Protein AF-A0A7S0LXH6-F1 (afdb_monomer_lite)

Organism: NCBI:txid233186

Foldseek 3Di:
DPPPPFFDDKDWWFKAKDPLRPPTDTWIWTQTPVQFIWTADPVPRHTSDDGFHWDQDWDQDPPQFKIWTQTPVRMIMIIGDPDSVVSVVVSVVSVVSNVVVPPPVVVVVVVPDPPPDD

InterPro domains:
  IPR011993 PH-like domain superfamily [G3DSA:2.30.29.30] (1-105)

Sequence (118 aa):
EMSSKEKIMEGYVHVQGSDSLKSGGQKWVCLLQDRSLEIFDTPTSQLLLDRIFLGHAIRIAPGGKQLFVQTVAGHRI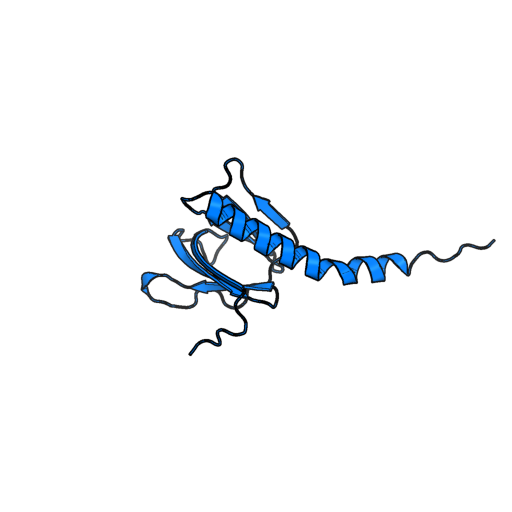EMRHSEPSEMDKWAKTLSTLQRRAEPNLDRRRRKVIPDDHQ

Radius of gyration: 17.07 Å; chains: 1; bounding box: 60×36×43 Å

pLDDT: mean 77.59, std 15.03, range [41.78, 91.81]

Structure (mmCIF, N/CA/C/O backbone):
data_AF-A0A7S0LXH6-F1
#
_entry.id   AF-A0A7S0LXH6-F1
#
loop_
_atom_site.group_PDB
_atom_site.id
_atom_site.type_symbol
_atom_site.label_atom_id
_atom_site.label_alt_id
_atom_site.label_comp_id
_atom_site.label_asym_id
_atom_site.label_entity_id
_atom_site.label_seq_id
_atom_site.pdbx_PDB_ins_code
_atom_site.Cartn_x
_atom_site.Cartn_y
_atom_site.Cartn_z
_atom_site.occupancy
_atom_site.B_iso_or_equiv
_atom_site.auth_seq_id
_atom_site.auth_comp_id
_atom_site.auth_asym_id
_atom_site.auth_atom_id
_atom_site.pdbx_PDB_model_num
ATOM 1 N N . GLU A 1 1 ? -7.788 -19.674 2.045 1.00 41.78 1 GLU A N 1
ATOM 2 C CA . GLU A 1 1 ? -6.675 -18.992 2.738 1.00 41.78 1 GLU A CA 1
ATOM 3 C C . GLU A 1 1 ? -5.869 -18.203 1.722 1.00 41.78 1 GLU A C 1
ATOM 5 O O . GLU A 1 1 ? -5.412 -18.792 0.750 1.00 41.78 1 GLU A O 1
ATOM 10 N N . MET A 1 2 ? -5.728 -16.886 1.890 1.00 44.97 2 MET A N 1
ATOM 11 C CA . MET A 1 2 ? -4.736 -16.138 1.110 1.00 44.97 2 MET A CA 1
ATOM 12 C C . MET A 1 2 ? -3.351 -16.515 1.640 1.00 44.97 2 MET A C 1
ATOM 14 O O . MET A 1 2 ? -3.114 -16.426 2.842 1.00 44.97 2 MET A O 1
ATOM 18 N N . SER A 1 3 ? -2.471 -16.986 0.758 1.00 48.03 3 SER A N 1
ATOM 19 C CA . SER A 1 3 ? -1.140 -17.502 1.086 1.00 48.03 3 SER A CA 1
ATOM 20 C C . SER A 1 3 ? -0.316 -16.480 1.879 1.00 48.03 3 SER A C 1
ATOM 22 O O . SER A 1 3 ? 0.241 -15.536 1.321 1.00 48.03 3 SER A O 1
ATOM 24 N N . SER A 1 4 ? -0.179 -16.692 3.190 1.00 55.50 4 SER A N 1
ATOM 25 C CA . SER A 1 4 ? 0.640 -15.865 4.091 1.00 55.50 4 SER A CA 1
ATOM 26 C C . SER A 1 4 ? 2.133 -15.839 3.725 1.00 55.50 4 SER A C 1
ATOM 28 O O . SER A 1 4 ? 2.900 -15.112 4.348 1.00 55.50 4 SER A O 1
ATOM 30 N N . LYS A 1 5 ? 2.5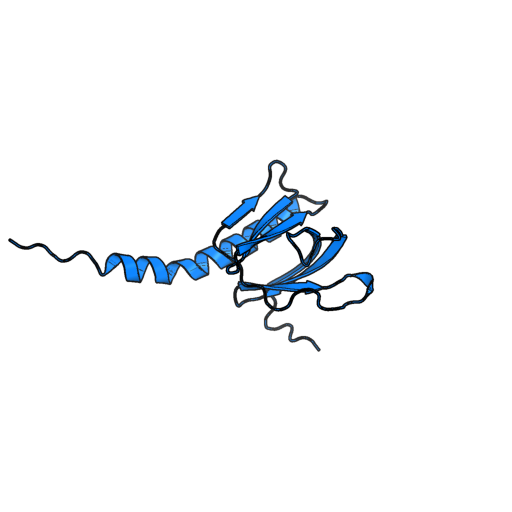72 -16.628 2.733 1.00 61.62 5 LYS A N 1
ATOM 31 C CA . LYS A 1 5 ? 3.983 -16.752 2.339 1.00 61.62 5 LYS A CA 1
ATOM 32 C C . LYS A 1 5 ? 4.494 -15.589 1.486 1.00 61.62 5 LYS A C 1
ATOM 34 O O . LYS A 1 5 ? 5.703 -15.386 1.433 1.00 61.62 5 LYS A O 1
ATOM 39 N N . GLU A 1 6 ? 3.609 -14.828 0.844 1.00 81.75 6 GLU A N 1
ATOM 40 C CA . GLU A 1 6 ? 4.003 -13.768 -0.101 1.00 81.75 6 GLU A CA 1
ATOM 41 C C . GLU A 1 6 ? 3.941 -12.353 0.495 1.00 81.75 6 GLU A C 1
ATOM 43 O O . GLU A 1 6 ? 4.460 -11.411 -0.105 1.00 81.75 6 GLU A O 1
ATOM 48 N N . LYS A 1 7 ? 3.343 -12.182 1.679 1.00 84.94 7 LYS A N 1
ATOM 49 C CA . LYS A 1 7 ? 3.127 -10.872 2.309 1.00 84.94 7 LYS A CA 1
ATOM 50 C C . LYS A 1 7 ? 4.332 -10.435 3.144 1.00 84.94 7 LYS A C 1
ATOM 52 O O . LYS A 1 7 ? 4.889 -11.220 3.906 1.00 84.94 7 LYS A O 1
ATOM 57 N N . ILE A 1 8 ? 4.720 -9.167 3.017 1.00 90.06 8 ILE A N 1
ATOM 58 C CA . ILE A 1 8 ? 5.770 -8.521 3.823 1.00 90.06 8 ILE A CA 1
ATOM 59 C C . ILE A 1 8 ? 5.159 -7.665 4.926 1.00 90.06 8 ILE A C 1
ATOM 61 O O . ILE A 1 8 ? 5.644 -7.669 6.055 1.00 90.06 8 ILE A O 1
ATOM 65 N N . MET A 1 9 ? 4.134 -6.891 4.581 1.00 90.50 9 MET A N 1
ATOM 66 C CA . MET A 1 9 ? 3.496 -5.949 5.489 1.00 90.50 9 MET A CA 1
ATOM 67 C C . MET A 1 9 ? 2.027 -5.821 5.124 1.00 90.50 9 MET A C 1
ATOM 69 O O . MET A 1 9 ? 1.672 -5.849 3.947 1.00 90.50 9 MET A O 1
ATOM 73 N N . GLU A 1 10 ? 1.178 -5.658 6.124 1.00 91.81 10 GLU A N 1
ATOM 74 C CA . GLU A 1 10 ? -0.224 -5.336 5.924 1.00 91.81 10 GLU A CA 1
ATOM 75 C C . GLU A 1 10 ? -0.710 -4.399 7.020 1.00 91.81 10 GLU A C 1
ATOM 77 O O . GLU A 1 10 ? -0.139 -4.345 8.111 1.00 91.81 10 GLU A O 1
ATOM 82 N N . GLY A 1 11 ? -1.733 -3.614 6.708 1.00 90.88 11 GLY A N 1
ATOM 83 C CA . GLY A 1 11 ? -2.307 -2.696 7.672 1.00 90.88 11 GLY A CA 1
ATOM 84 C C . GLY A 1 11 ? -3.366 -1.792 7.072 1.00 90.88 11 GLY A C 1
ATOM 85 O O . GLY A 1 11 ? -3.508 -1.664 5.853 1.00 90.88 11 GLY A O 1
ATOM 86 N N . TYR A 1 12 ? -4.108 -1.144 7.964 1.00 91.25 12 TYR A N 1
ATOM 87 C CA . TYR A 1 12 ? -5.103 -0.154 7.591 1.00 91.25 12 TYR A CA 1
ATOM 88 C C . TYR A 1 12 ? -4.435 1.197 7.361 1.00 91.25 12 TYR A C 1
ATOM 90 O O . TYR A 1 12 ? -3.869 1.785 8.279 1.00 91.25 12 TYR A O 1
ATOM 98 N N . VAL A 1 13 ? -4.547 1.724 6.148 1.00 89.50 13 VAL A N 1
ATOM 99 C CA . VAL A 1 13 ? -4.055 3.060 5.799 1.00 89.50 13 VAL A CA 1
ATOM 100 C C . VAL A 1 13 ? -5.148 3.833 5.086 1.00 89.50 13 VAL A C 1
ATOM 102 O O . VAL A 1 13 ? -5.989 3.266 4.390 1.00 89.50 13 VAL A O 1
ATOM 105 N N . HIS A 1 14 ? -5.167 5.148 5.262 1.00 90.12 14 HIS A N 1
ATOM 106 C CA . HIS A 1 14 ? -6.045 5.983 4.460 1.00 90.12 14 HIS A CA 1
ATOM 107 C C . HIS A 1 14 ? -5.419 6.140 3.075 1.00 90.12 14 HIS A C 1
ATOM 109 O O . HIS A 1 14 ? -4.330 6.704 2.965 1.00 90.12 14 HIS A O 1
ATOM 115 N N . VAL A 1 15 ? -6.084 5.633 2.039 1.00 88.38 15 VAL A N 1
ATOM 116 C CA . VAL A 1 15 ? -5.569 5.645 0.665 1.00 88.38 15 VAL A CA 1
ATOM 117 C C . VAL A 1 15 ? -6.339 6.651 -0.177 1.00 88.38 15 VAL A C 1
ATOM 119 O O . VAL A 1 15 ? -7.568 6.688 -0.133 1.00 88.38 15 VAL A O 1
ATOM 122 N N . GLN A 1 16 ? -5.613 7.429 -0.975 1.00 87.44 16 GLN A N 1
ATOM 123 C CA . GLN A 1 16 ? -6.159 8.301 -2.011 1.00 87.44 16 GLN A CA 1
ATOM 124 C C . GLN A 1 16 ? -5.343 8.133 -3.303 1.00 87.44 16 GLN A C 1
ATOM 126 O O . GLN A 1 16 ? -4.122 7.989 -3.255 1.00 87.44 16 GLN A O 1
ATOM 131 N N . GLY A 1 17 ? -5.993 8.129 -4.469 1.00 79.31 17 GLY A N 1
ATOM 132 C CA . GLY A 1 17 ? -5.307 7.977 -5.759 1.00 79.31 17 GLY A CA 1
ATOM 133 C C . GLY A 1 17 ? -6.057 8.607 -6.932 1.00 79.31 17 GLY A C 1
ATOM 134 O O . GLY A 1 17 ? -7.144 9.153 -6.758 1.00 79.31 17 GLY A O 1
ATOM 135 N N . SER A 1 18 ? -5.446 8.555 -8.120 1.00 62.72 18 SER A N 1
ATOM 136 C CA . SER A 1 18 ? -5.799 9.423 -9.252 1.00 62.72 18 SER A CA 1
ATOM 137 C C . SER A 1 18 ? -7.146 9.135 -9.926 1.00 62.72 18 SER A C 1
ATOM 139 O O . SER A 1 18 ? -7.822 10.097 -10.269 1.00 62.72 18 SER A O 1
ATOM 141 N N . ASP A 1 19 ? -7.596 7.880 -10.066 1.00 61.66 19 ASP A N 1
ATOM 142 C CA . ASP A 1 19 ? -8.869 7.593 -10.764 1.00 61.66 19 ASP A CA 1
ATOM 143 C C . ASP A 1 19 ? -9.704 6.446 -10.171 1.00 61.66 19 ASP A C 1
ATOM 145 O O . ASP A 1 19 ? -10.893 6.631 -9.925 1.00 61.66 19 ASP A O 1
ATOM 149 N N . SER A 1 20 ? -9.103 5.299 -9.853 1.00 59.56 20 SER A N 1
ATOM 150 C CA . SER A 1 20 ? -9.788 4.127 -9.265 1.00 59.56 20 SER A CA 1
ATOM 151 C C . SER A 1 20 ? -9.836 4.126 -7.727 1.00 59.56 20 SER A C 1
ATOM 153 O O . SER A 1 20 ? -10.494 3.289 -7.120 1.00 59.56 20 SER A O 1
ATOM 155 N N . LEU A 1 21 ? -9.179 5.099 -7.088 1.00 66.12 21 LEU A N 1
ATOM 156 C CA . LEU A 1 21 ? -9.129 5.307 -5.629 1.00 66.12 21 LEU A CA 1
ATOM 157 C C . LEU A 1 21 ? -9.746 6.656 -5.219 1.00 66.12 21 LEU A C 1
ATOM 159 O O . LEU A 1 21 ? -9.393 7.220 -4.183 1.00 66.12 21 LEU A O 1
ATOM 163 N N . LYS A 1 22 ? -10.623 7.215 -6.063 1.00 59.88 22 LYS A N 1
ATOM 164 C CA . LYS A 1 22 ? -11.142 8.586 -5.922 1.00 59.88 22 LYS A CA 1
ATOM 165 C C . LYS A 1 22 ? -11.929 8.825 -4.632 1.00 59.88 22 LYS A C 1
ATOM 167 O O . LYS A 1 22 ? -11.895 9.937 -4.109 1.00 59.88 22 LYS A O 1
ATOM 172 N N . SER A 1 23 ? -12.594 7.808 -4.082 1.00 65.00 23 SER A N 1
ATOM 173 C CA . SER A 1 23 ? -13.164 7.891 -2.736 1.00 65.00 23 SER A CA 1
ATOM 174 C C . SER A 1 23 ? -12.068 7.597 -1.710 1.00 65.00 23 SER A C 1
ATOM 176 O O . SER A 1 23 ? -11.801 6.433 -1.392 1.00 65.00 23 SER A O 1
ATOM 178 N N . GLY A 1 24 ? -11.416 8.653 -1.220 1.00 71.94 24 GLY A N 1
ATOM 179 C CA . GLY A 1 24 ? -10.485 8.547 -0.100 1.00 71.94 24 GLY A CA 1
ATOM 180 C C . GLY A 1 24 ? -11.140 7.824 1.080 1.00 71.94 24 GLY A C 1
ATOM 181 O O . GLY A 1 24 ? -12.325 8.012 1.359 1.00 71.94 24 GLY A O 1
ATOM 182 N N . GLY A 1 25 ? -10.397 6.951 1.748 1.00 84.44 25 GLY A N 1
ATOM 183 C CA . GLY A 1 25 ? -10.920 6.202 2.883 1.00 84.44 25 GLY A CA 1
ATOM 184 C C . GLY A 1 25 ? -9.881 5.288 3.504 1.00 84.44 25 GLY A C 1
ATOM 185 O O . GLY A 1 25 ? -8.824 5.043 2.923 1.00 84.44 25 GLY A O 1
ATOM 186 N N . GLN A 1 26 ? -10.196 4.766 4.688 1.00 89.94 26 GLN A N 1
ATOM 187 C CA . GLN A 1 26 ? -9.402 3.704 5.292 1.00 89.94 26 GLN A CA 1
ATOM 188 C C . GLN A 1 26 ? -9.556 2.435 4.452 1.00 89.94 26 GLN A C 1
ATOM 190 O O . GLN A 1 26 ? -10.667 1.933 4.266 1.00 89.94 26 GLN A O 1
ATOM 195 N N . LYS A 1 27 ? -8.440 1.932 3.936 1.00 90.50 27 LYS A N 1
ATOM 196 C CA . LYS A 1 27 ? -8.338 0.708 3.145 1.00 90.50 27 LYS A CA 1
ATOM 197 C C . LYS A 1 27 ? -7.385 -0.249 3.841 1.00 90.50 27 LYS A C 1
ATOM 199 O O . LYS A 1 27 ? -6.457 0.185 4.527 1.00 90.50 27 LYS A O 1
ATOM 204 N N . TRP A 1 28 ? -7.601 -1.538 3.643 1.00 91.00 28 TRP A N 1
ATOM 205 C CA . TRP A 1 28 ? -6.617 -2.542 4.015 1.00 91.00 28 TRP A CA 1
ATOM 206 C C . TRP A 1 28 ? -5.628 -2.689 2.865 1.00 91.00 28 TRP A C 1
ATOM 208 O O . TRP A 1 28 ? -6.031 -2.876 1.718 1.00 91.00 28 TRP A O 1
ATOM 218 N N . VAL A 1 29 ? -4.339 -2.552 3.155 1.00 90.88 29 VAL A N 1
ATOM 219 C CA . VAL A 1 29 ? -3.284 -2.621 2.144 1.00 90.88 29 VAL A CA 1
ATOM 220 C C . VAL A 1 29 ? -2.337 -3.747 2.501 1.00 90.88 29 VAL A C 1
ATOM 222 O O . VAL A 1 29 ? -1.887 -3.837 3.641 1.00 90.88 29 VAL A O 1
ATOM 225 N N . CYS A 1 30 ? -2.012 -4.577 1.516 1.00 91.69 30 CYS A N 1
ATOM 226 C CA . CYS A 1 30 ? -0.996 -5.614 1.622 1.00 91.69 30 CYS A CA 1
ATOM 227 C C . CYS A 1 30 ? 0.170 -5.278 0.692 1.00 91.69 30 CYS A C 1
ATOM 229 O O . CYS A 1 30 ? -0.016 -5.015 -0.492 1.00 91.69 30 CYS A O 1
ATOM 231 N N . LEU A 1 31 ? 1.380 -5.312 1.235 1.00 90.44 31 LEU A N 1
ATOM 232 C CA . LEU A 1 31 ? 2.632 -5.208 0.504 1.00 90.44 31 LEU A CA 1
ATOM 233 C C . LEU A 1 31 ? 3.247 -6.594 0.353 1.00 90.44 31 LEU A C 1
ATOM 235 O O . LEU A 1 31 ? 3.496 -7.280 1.348 1.00 90.44 31 LEU A O 1
ATOM 239 N N . LEU A 1 32 ? 3.513 -6.982 -0.889 1.00 89.88 32 LEU A N 1
ATOM 240 C CA . LEU A 1 32 ? 3.981 -8.312 -1.256 1.00 89.88 32 LEU A CA 1
ATOM 241 C C . LEU A 1 32 ? 5.487 -8.346 -1.559 1.00 89.88 32 LEU A C 1
ATOM 243 O O . LEU A 1 32 ? 6.130 -7.328 -1.836 1.00 89.88 32 LEU A O 1
ATOM 247 N N . GLN A 1 33 ? 6.062 -9.549 -1.517 1.00 85.69 33 GLN A N 1
ATOM 248 C CA . GLN A 1 33 ? 7.485 -9.801 -1.770 1.00 85.69 33 GLN A CA 1
ATOM 249 C C . GLN A 1 33 ? 7.936 -9.473 -3.192 1.00 85.69 33 GLN A C 1
ATOM 251 O O . GLN A 1 33 ? 9.088 -9.083 -3.397 1.00 85.69 33 GLN A O 1
ATOM 256 N N . ASP A 1 34 ? 7.033 -9.574 -4.162 1.00 85.12 34 ASP A N 1
ATOM 257 C CA . ASP A 1 34 ? 7.285 -9.246 -5.566 1.00 85.12 34 ASP A CA 1
ATOM 258 C C . ASP A 1 34 ? 7.289 -7.731 -5.849 1.00 85.12 34 ASP A C 1
ATOM 260 O O . ASP A 1 34 ? 7.472 -7.314 -6.996 1.00 85.12 34 ASP A O 1
ATOM 264 N N . ARG A 1 35 ? 7.186 -6.905 -4.794 1.00 84.38 35 ARG A N 1
ATOM 265 C CA . ARG A 1 35 ? 7.098 -5.438 -4.847 1.00 84.38 35 ARG A CA 1
ATOM 266 C C . ARG A 1 35 ? 5.778 -4.950 -5.437 1.00 84.38 35 ARG A C 1
ATOM 268 O O . ARG A 1 35 ? 5.742 -3.873 -6.036 1.00 84.38 35 ARG A O 1
ATOM 275 N N . SER A 1 36 ? 4.711 -5.722 -5.273 1.00 88.31 36 SER A N 1
ATOM 276 C CA . SER A 1 36 ? 3.360 -5.281 -5.582 1.00 88.31 36 SER A CA 1
ATOM 277 C C . SER A 1 36 ? 2.559 -4.936 -4.322 1.00 88.31 36 SER A C 1
ATOM 279 O O . SER A 1 36 ? 2.881 -5.358 -3.207 1.00 88.31 36 SER A O 1
ATOM 281 N N . LEU A 1 37 ? 1.546 -4.094 -4.505 1.00 88.69 37 LEU A N 1
ATOM 282 C CA . LEU A 1 37 ? 0.551 -3.728 -3.509 1.00 88.69 37 LEU A CA 1
ATOM 283 C C . LEU A 1 37 ? -0.808 -4.283 -3.920 1.00 88.69 37 LEU A C 1
ATOM 285 O O . LEU A 1 37 ? -1.228 -4.105 -5.064 1.00 88.69 37 LEU A O 1
ATOM 289 N N . GLU A 1 38 ? -1.521 -4.845 -2.958 1.00 90.94 38 GLU A N 1
ATOM 290 C CA . GLU A 1 38 ? -2.947 -5.129 -3.062 1.00 90.94 38 GLU A CA 1
ATOM 291 C C . GLU A 1 38 ? -3.702 -4.173 -2.139 1.00 90.94 38 GLU A C 1
ATOM 293 O O . GLU A 1 38 ? -3.279 -3.914 -1.007 1.00 90.94 38 GLU A O 1
ATOM 298 N N . ILE A 1 39 ? -4.807 -3.615 -2.628 1.00 89.25 39 ILE A N 1
ATOM 299 C CA . ILE A 1 39 ? -5.629 -2.668 -1.871 1.00 89.25 39 ILE A CA 1
ATOM 300 C C . ILE A 1 39 ? -7.046 -3.208 -1.822 1.00 89.25 39 ILE A C 1
ATOM 302 O O . ILE A 1 39 ? -7.662 -3.455 -2.859 1.00 89.25 39 ILE A O 1
ATOM 306 N N . PHE A 1 40 ? -7.569 -3.334 -0.611 1.00 90.12 40 PHE A N 1
ATOM 307 C CA . PHE A 1 40 ? -8.888 -3.870 -0.336 1.00 90.12 40 PHE A CA 1
ATOM 308 C C . PHE A 1 40 ? -9.777 -2.799 0.286 1.00 90.12 40 PHE A C 1
ATOM 310 O O . PHE A 1 40 ? -9.344 -1.955 1.079 1.00 90.12 40 PHE A O 1
ATOM 317 N N . ASP A 1 41 ? -11.051 -2.852 -0.065 1.00 88.25 41 ASP A N 1
ATOM 318 C CA . ASP A 1 41 ? -12.082 -2.079 0.593 1.00 88.25 41 ASP A CA 1
ATOM 319 C C . ASP A 1 41 ? -12.360 -2.644 1.989 1.00 88.25 41 ASP A C 1
ATOM 321 O O . ASP A 1 41 ? -12.684 -3.818 2.138 1.00 88.25 41 ASP A O 1
ATOM 325 N N . THR A 1 42 ? -12.222 -1.811 3.023 1.00 84.19 42 THR A N 1
ATOM 326 C CA . THR A 1 42 ? -12.317 -2.266 4.419 1.00 84.19 42 THR A CA 1
ATOM 327 C C . THR A 1 42 ? -13.701 -2.831 4.776 1.00 84.19 42 THR A C 1
ATOM 329 O O . THR A 1 42 ? -13.749 -3.920 5.342 1.00 84.19 42 THR A O 1
ATOM 332 N N . PRO A 1 43 ? -14.831 -2.167 4.448 1.00 82.69 43 PRO A N 1
ATOM 333 C CA . PRO A 1 43 ? -16.154 -2.690 4.795 1.00 82.69 43 PRO A CA 1
ATOM 334 C C . PRO A 1 43 ? -16.523 -3.986 4.067 1.00 82.69 43 PRO A C 1
ATOM 336 O O . PRO A 1 43 ? -17.149 -4.863 4.655 1.00 82.69 43 PRO A O 1
ATOM 339 N N . THR A 1 44 ? -16.165 -4.102 2.787 1.00 84.31 44 THR A N 1
ATOM 340 C CA . THR A 1 44 ? -16.623 -5.211 1.931 1.00 84.31 44 THR A CA 1
ATOM 341 C C . THR A 1 44 ? -15.594 -6.327 1.770 1.00 84.31 44 THR A C 1
ATOM 343 O O . THR A 1 44 ? -15.913 -7.376 1.217 1.00 84.31 44 THR A O 1
ATOM 346 N N . SER A 1 45 ? -14.355 -6.117 2.231 1.00 85.00 45 SER A N 1
ATOM 347 C CA . SER A 1 45 ? -13.196 -6.976 1.935 1.00 85.00 45 SER A CA 1
ATOM 348 C C . SER A 1 45 ? -12.968 -7.206 0.434 1.00 85.00 45 SER A C 1
ATOM 350 O O . SER A 1 45 ? -12.272 -8.142 0.040 1.00 85.00 45 SER A O 1
ATOM 352 N N . GLN A 1 46 ? -13.545 -6.359 -0.423 1.00 88.25 46 GLN A N 1
ATOM 353 C CA . GLN A 1 46 ? -13.412 -6.476 -1.865 1.00 88.25 46 GLN A CA 1
ATOM 354 C C . GLN A 1 46 ? -12.031 -5.988 -2.300 1.00 88.25 46 GLN A C 1
ATOM 356 O O . GLN A 1 46 ? -11.585 -4.915 -1.893 1.00 88.25 46 GLN A O 1
ATOM 361 N N . LEU A 1 47 ? -11.366 -6.747 -3.169 1.00 88.12 47 LEU A N 1
ATOM 362 C CA . LEU A 1 47 ? -10.138 -6.305 -3.820 1.00 88.12 47 LEU A CA 1
ATOM 363 C C . LEU A 1 47 ? -10.458 -5.136 -4.764 1.00 88.12 47 LEU A C 1
ATOM 365 O O . LEU A 1 47 ? -11.204 -5.297 -5.728 1.00 88.12 47 LEU A O 1
ATOM 369 N N . LEU A 1 48 ? -9.912 -3.958 -4.466 1.00 86.25 48 LEU A N 1
ATOM 370 C CA . LEU A 1 48 ? -10.062 -2.757 -5.291 1.00 86.25 48 LEU A CA 1
ATOM 371 C C . LEU A 1 48 ? -8.977 -2.688 -6.356 1.00 86.25 48 LEU A C 1
ATOM 373 O O . LEU A 1 48 ? -9.241 -2.314 -7.496 1.00 86.25 48 LEU A O 1
ATOM 377 N N . LEU A 1 49 ? -7.746 -3.009 -5.960 1.00 85.19 49 LEU A N 1
ATOM 378 C CA . LEU A 1 49 ? -6.591 -2.992 -6.839 1.00 85.19 49 LEU A CA 1
ATOM 379 C C . LEU A 1 49 ? -5.730 -4.211 -6.574 1.00 85.19 49 LEU A C 1
ATOM 381 O O . LEU A 1 49 ? -5.258 -4.413 -5.455 1.00 85.19 49 LEU A O 1
ATOM 385 N N . ASP A 1 50 ? -5.535 -4.983 -7.634 1.00 87.94 50 ASP A N 1
ATOM 386 C CA . ASP A 1 50 ? -4.758 -6.208 -7.634 1.00 87.94 50 ASP A CA 1
ATOM 387 C C . ASP A 1 50 ? -3.326 -5.934 -8.102 1.00 87.94 50 ASP A C 1
ATOM 389 O O . ASP A 1 50 ? -3.115 -5.289 -9.133 1.00 87.94 50 ASP A O 1
ATOM 393 N N . ARG A 1 51 ? -2.352 -6.420 -7.328 1.00 86.75 51 ARG A N 1
ATOM 394 C CA . ARG A 1 51 ? -0.922 -6.487 -7.673 1.00 86.75 51 ARG A CA 1
ATOM 395 C C . ARG A 1 51 ? -0.362 -5.265 -8.413 1.00 86.75 51 ARG A C 1
ATOM 397 O O . ARG A 1 51 ? 0.241 -5.354 -9.484 1.00 86.75 51 ARG A O 1
ATOM 404 N N . ILE A 1 52 ? -0.477 -4.095 -7.793 1.00 86.38 52 ILE A N 1
ATOM 405 C CA . ILE A 1 52 ? 0.125 -2.861 -8.301 1.00 86.38 52 ILE A CA 1
ATOM 406 C C . ILE A 1 52 ? 1.614 -2.820 -7.990 1.00 86.38 52 ILE A C 1
ATOM 408 O O . ILE A 1 52 ? 2.015 -2.634 -6.843 1.00 86.38 52 ILE A O 1
ATOM 412 N N . PHE A 1 53 ? 2.447 -2.880 -9.024 1.00 86.31 53 PHE A N 1
ATOM 413 C CA . PHE A 1 53 ? 3.895 -2.785 -8.868 1.00 86.31 53 PHE A CA 1
ATOM 414 C C . PHE A 1 53 ? 4.363 -1.387 -8.456 1.00 86.31 53 PHE A C 1
ATOM 416 O O . PHE A 1 53 ? 4.063 -0.373 -9.100 1.00 86.31 53 PHE A O 1
ATOM 423 N N . LEU A 1 54 ? 5.167 -1.358 -7.398 1.00 83.25 54 LEU A N 1
ATOM 424 C CA . LEU A 1 54 ? 5.833 -0.166 -6.895 1.00 83.25 54 LEU A CA 1
ATOM 425 C C . LEU A 1 54 ? 6.834 0.373 -7.923 1.00 83.25 54 LEU A C 1
ATOM 427 O O . LEU A 1 54 ? 7.650 -0.369 -8.472 1.00 83.25 54 LEU A O 1
ATOM 431 N N . GLY A 1 55 ? 6.778 1.679 -8.172 1.00 76.69 55 GLY A N 1
ATOM 432 C CA . GLY A 1 55 ? 7.773 2.406 -8.952 1.00 76.69 55 GLY A CA 1
ATOM 433 C C . GLY A 1 55 ? 8.930 2.916 -8.086 1.00 76.69 55 GLY A C 1
ATOM 434 O O . GLY A 1 55 ? 9.077 2.564 -6.919 1.00 76.69 55 GLY A O 1
ATOM 435 N N . HIS A 1 56 ? 9.769 3.767 -8.678 1.00 69.00 56 HIS A N 1
ATOM 436 C CA . HIS A 1 56 ? 11.038 4.218 -8.087 1.00 69.00 56 HIS A CA 1
ATOM 437 C C . HIS A 1 56 ? 10.908 5.443 -7.164 1.00 69.00 56 HIS A C 1
ATOM 439 O O . HIS A 1 56 ? 11.906 5.923 -6.634 1.00 69.00 56 HIS A O 1
ATOM 445 N N . ALA A 1 57 ? 9.715 6.018 -7.010 1.00 67.56 57 ALA A N 1
ATOM 446 C CA . ALA A 1 57 ? 9.538 7.239 -6.232 1.00 67.56 57 ALA A CA 1
ATOM 447 C C . ALA A 1 57 ? 8.671 6.972 -5.000 1.00 67.56 57 ALA A C 1
ATOM 449 O O . ALA A 1 57 ? 7.455 6.801 -5.104 1.00 67.56 57 ALA A O 1
ATOM 450 N N . ILE A 1 58 ? 9.325 6.989 -3.838 1.00 79.62 58 ILE A N 1
ATOM 451 C CA . ILE A 1 58 ? 8.703 6.968 -2.516 1.00 79.62 58 ILE A CA 1
ATOM 452 C C . ILE A 1 58 ? 9.088 8.272 -1.816 1.00 79.62 58 ILE A C 1
ATOM 454 O O . ILE A 1 58 ? 10.271 8.596 -1.707 1.00 79.62 58 ILE A O 1
ATOM 458 N N . ARG A 1 59 ? 8.106 9.054 -1.361 1.00 80.88 59 ARG A N 1
ATOM 459 C CA . ARG A 1 59 ? 8.349 10.304 -0.620 1.00 80.88 59 ARG A CA 1
ATOM 460 C C . ARG A 1 59 ? 7.514 10.345 0.648 1.00 80.88 59 ARG A C 1
ATOM 462 O O . ARG A 1 59 ? 6.298 10.207 0.570 1.00 80.88 59 ARG A O 1
ATOM 469 N N . ILE A 1 60 ? 8.155 10.588 1.786 1.00 79.44 60 ILE A N 1
ATOM 470 C CA . ILE A 1 60 ? 7.471 10.851 3.057 1.00 79.44 60 ILE A CA 1
ATOM 471 C C . ILE A 1 60 ? 7.193 12.354 3.134 1.00 79.44 60 ILE A C 1
ATOM 473 O O . ILE A 1 60 ? 8.089 13.164 2.893 1.00 79.44 60 ILE A O 1
ATOM 477 N N . ALA A 1 61 ? 5.954 12.734 3.435 1.00 82.12 61 ALA A N 1
ATOM 478 C CA . ALA A 1 61 ? 5.607 14.131 3.650 1.00 82.12 61 ALA A CA 1
ATOM 479 C C . ALA A 1 61 ? 6.164 14.638 4.998 1.00 82.12 61 ALA A C 1
ATOM 481 O O . ALA A 1 61 ? 6.336 13.850 5.936 1.00 82.12 61 ALA A O 1
ATOM 482 N N . PRO A 1 62 ? 6.402 15.955 5.140 1.00 73.81 62 PRO A N 1
ATOM 483 C CA . PRO A 1 62 ? 6.783 16.553 6.416 1.00 73.81 62 PRO A CA 1
ATOM 484 C C . PRO A 1 62 ? 5.813 16.151 7.537 1.00 73.81 62 PRO A C 1
ATOM 486 O O . PRO A 1 62 ? 4.597 16.182 7.360 1.00 73.81 62 PRO A O 1
ATOM 489 N N . GLY A 1 63 ? 6.351 15.747 8.690 1.00 74.81 63 GLY A N 1
ATOM 490 C CA . GLY A 1 63 ? 5.560 15.266 9.829 1.00 74.81 63 GLY A CA 1
ATOM 491 C C . GLY A 1 63 ? 5.307 13.755 9.853 1.00 74.81 63 GLY A C 1
ATOM 492 O O . GLY A 1 63 ? 4.672 13.277 10.789 1.00 74.81 63 GLY A O 1
ATOM 493 N N . GLY A 1 64 ? 5.797 13.001 8.861 1.00 79.12 64 GLY A N 1
ATOM 494 C CA . GLY A 1 64 ? 5.880 11.538 8.924 1.00 79.12 64 GLY A CA 1
ATOM 495 C C . GLY A 1 64 ? 4.537 10.810 8.904 1.00 79.12 64 GLY A C 1
ATOM 496 O O . GLY A 1 64 ? 4.500 9.623 9.157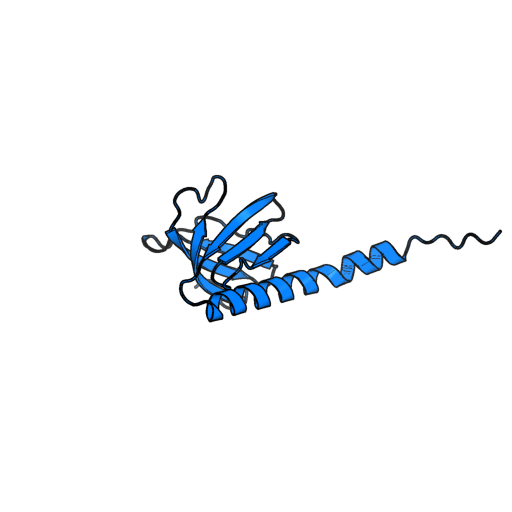 1.00 79.12 64 GLY A O 1
ATOM 497 N N . LYS A 1 65 ? 3.418 11.485 8.621 1.00 86.94 65 LYS A N 1
ATOM 498 C CA . LYS A 1 65 ? 2.068 10.878 8.630 1.00 86.94 65 LYS A CA 1
ATOM 499 C C . LYS A 1 65 ? 1.567 10.445 7.258 1.00 86.94 65 LYS A C 1
ATOM 501 O O . LYS A 1 65 ? 0.487 9.868 7.147 1.00 86.94 65 LYS A O 1
ATOM 506 N N . GLN A 1 66 ? 2.315 10.761 6.210 1.00 89.56 66 GLN A N 1
ATOM 507 C CA . GLN A 1 66 ? 1.874 10.605 4.834 1.00 89.56 66 GLN A CA 1
ATOM 508 C C . GLN A 1 66 ? 3.028 10.153 3.950 1.00 89.56 66 GLN A C 1
ATOM 510 O O . GLN A 1 66 ? 4.160 10.621 4.087 1.00 89.56 66 GLN A O 1
ATOM 515 N N . LEU A 1 67 ? 2.707 9.267 3.019 1.00 89.62 67 LEU A N 1
ATOM 516 C CA . LEU A 1 67 ? 3.612 8.703 2.041 1.00 89.62 67 LEU A CA 1
ATOM 517 C C . LEU A 1 67 ? 3.000 8.818 0.650 1.00 89.62 67 LEU A C 1
ATOM 519 O O . LEU A 1 67 ? 1.819 8.543 0.447 1.00 89.62 67 LEU A O 1
ATOM 523 N N . PHE A 1 68 ? 3.828 9.174 -0.321 1.00 88.94 68 PHE A N 1
ATOM 524 C CA . PHE A 1 68 ? 3.489 9.109 -1.731 1.00 88.94 68 PHE A CA 1
ATOM 525 C C . PHE A 1 68 ? 4.270 7.987 -2.389 1.00 88.94 68 PHE A C 1
ATOM 527 O O . PHE A 1 68 ? 5.497 7.942 -2.290 1.00 88.94 68 PHE A O 1
ATOM 534 N N . VAL A 1 69 ? 3.548 7.130 -3.095 1.00 88.00 69 VAL A N 1
ATOM 535 C CA . VAL A 1 69 ? 4.084 6.033 -3.888 1.00 88.00 69 VAL A CA 1
ATOM 536 C C . VAL A 1 69 ? 3.707 6.284 -5.336 1.00 88.00 69 VAL A C 1
ATOM 538 O O . VAL A 1 69 ? 2.528 6.428 -5.665 1.00 88.00 69 VAL A O 1
ATOM 541 N N . GLN A 1 70 ? 4.704 6.332 -6.212 1.00 87.12 70 GLN A N 1
ATOM 542 C CA . GLN A 1 70 ? 4.460 6.260 -7.645 1.00 87.12 70 GLN A CA 1
ATOM 543 C C . GLN A 1 70 ? 4.599 4.816 -8.108 1.00 87.12 70 GLN A C 1
ATOM 545 O O . GLN A 1 70 ? 5.581 4.157 -7.780 1.00 87.12 70 GLN A O 1
ATOM 550 N N . THR A 1 71 ? 3.620 4.321 -8.853 1.00 84.75 71 THR A N 1
ATOM 551 C CA . THR A 1 71 ? 3.600 2.953 -9.383 1.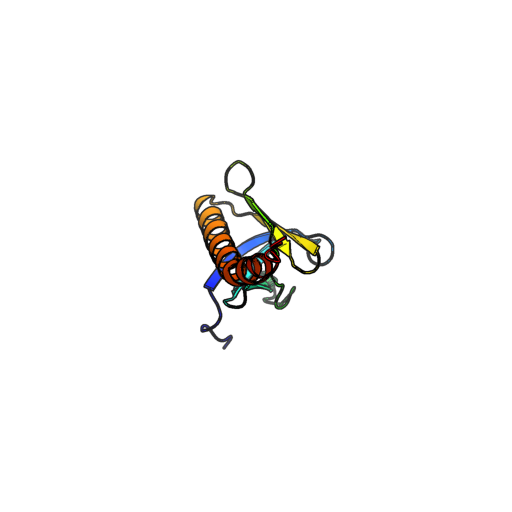00 84.75 71 THR A CA 1
ATOM 552 C C . THR A 1 71 ? 4.300 2.891 -10.741 1.00 84.75 71 THR A C 1
ATOM 554 O O . THR A 1 71 ? 4.512 3.919 -11.389 1.00 84.75 71 THR A O 1
ATOM 557 N N . VAL A 1 72 ? 4.642 1.686 -11.207 1.00 83.69 72 VAL A N 1
ATOM 558 C CA . VAL A 1 72 ? 5.223 1.484 -12.553 1.00 83.69 72 VAL A CA 1
ATOM 559 C C . VAL A 1 72 ? 4.273 1.963 -13.654 1.00 83.69 72 VAL A C 1
ATOM 561 O O . VAL A 1 72 ? 4.713 2.558 -14.633 1.00 83.69 72 VAL A O 1
ATOM 564 N N . ALA A 1 73 ? 2.965 1.782 -13.461 1.00 81.69 73 ALA A N 1
ATOM 565 C CA . ALA A 1 73 ? 1.924 2.255 -14.372 1.00 81.69 73 ALA A CA 1
ATOM 566 C C . ALA A 1 73 ? 1.676 3.778 -14.283 1.00 81.69 73 ALA A C 1
ATOM 568 O O . ALA A 1 73 ? 0.671 4.274 -14.785 1.00 81.69 73 ALA A O 1
ATOM 569 N N . GLY A 1 74 ? 2.533 4.530 -13.586 1.00 80.19 74 GLY A N 1
ATOM 570 C CA . GLY A 1 74 ? 2.440 5.986 -13.464 1.00 80.19 74 GLY A CA 1
ATOM 571 C C . GLY A 1 74 ? 1.374 6.485 -12.488 1.00 80.19 74 GLY A C 1
ATOM 572 O O . GLY A 1 74 ? 1.171 7.693 -12.386 1.00 80.19 74 GLY A O 1
ATOM 573 N N . HIS A 1 75 ? 0.715 5.595 -11.740 1.00 81.38 75 HIS A N 1
ATOM 574 C CA . HIS A 1 75 ? -0.310 5.994 -10.779 1.00 81.38 75 HIS A CA 1
ATOM 575 C C . HIS A 1 75 ? 0.362 6.598 -9.550 1.00 81.38 75 HIS A C 1
ATOM 577 O O . HIS A 1 75 ? 1.403 6.116 -9.097 1.00 81.38 75 HIS A O 1
ATOM 583 N N . ARG A 1 76 ? -0.249 7.637 -8.986 1.00 86.06 76 ARG A N 1
ATOM 584 C CA . ARG A 1 76 ? 0.185 8.209 -7.714 1.00 86.06 76 ARG A CA 1
ATOM 585 C C . ARG A 1 76 ? -0.774 7.758 -6.626 1.00 86.06 76 ARG A C 1
ATOM 587 O O . ARG A 1 76 ? -1.956 8.089 -6.668 1.00 86.06 76 ARG A O 1
ATOM 594 N N . ILE A 1 77 ? -0.241 7.008 -5.673 1.00 87.50 77 ILE A N 1
ATOM 595 C CA . ILE A 1 77 ? -0.954 6.548 -4.490 1.00 87.50 77 ILE A CA 1
ATOM 596 C C . ILE A 1 77 ? -0.451 7.362 -3.313 1.00 87.50 77 ILE A C 1
ATOM 598 O O . ILE A 1 77 ? 0.750 7.485 -3.073 1.00 87.50 77 ILE A O 1
ATOM 602 N N . GLU A 1 78 ? -1.388 7.927 -2.583 1.00 90.44 78 GLU A N 1
ATOM 603 C CA . GLU A 1 78 ? -1.140 8.603 -1.335 1.00 90.44 78 GLU A CA 1
ATOM 604 C C . GLU A 1 78 ? -1.656 7.736 -0.192 1.00 90.44 78 GLU A C 1
ATOM 606 O O . GLU A 1 78 ? -2.813 7.320 -0.195 1.00 90.44 78 GLU A O 1
ATOM 611 N N . MET A 1 79 ? -0.791 7.471 0.780 1.00 90.94 79 MET A N 1
ATOM 612 C CA . MET A 1 79 ? -1.115 6.724 1.987 1.00 90.94 79 MET A CA 1
ATOM 613 C C . MET A 1 79 ? -0.949 7.643 3.190 1.00 90.94 79 MET A C 1
ATOM 615 O O . MET A 1 79 ? 0.055 8.348 3.295 1.00 90.94 79 MET A O 1
ATOM 619 N N . ARG A 1 80 ? -1.910 7.631 4.113 1.00 91.00 80 ARG A N 1
ATOM 620 C CA . ARG A 1 80 ? -1.818 8.341 5.393 1.00 91.00 80 ARG A CA 1
ATOM 621 C C . ARG A 1 80 ? -2.093 7.406 6.558 1.00 91.00 80 ARG A C 1
ATOM 623 O O . ARG A 1 80 ? -2.906 6.488 6.451 1.00 91.00 80 ARG A O 1
ATOM 630 N N . HIS A 1 81 ? -1.449 7.687 7.682 1.00 90.44 81 HIS A N 1
ATOM 631 C CA . HIS A 1 81 ? -1.665 6.990 8.940 1.00 90.44 81 HIS A CA 1
ATOM 632 C C . HIS A 1 81 ? -1.641 8.002 10.089 1.00 90.44 81 HIS A C 1
ATOM 634 O O . HIS A 1 81 ? -0.882 8.973 10.062 1.00 90.44 81 HIS A O 1
ATOM 640 N N . SER A 1 82 ? -2.515 7.811 11.077 1.00 86.12 82 SER A N 1
ATOM 641 C CA . SER A 1 82 ? -2.626 8.705 12.238 1.00 86.12 82 SER A CA 1
ATOM 642 C C . SER A 1 82 ? -1.359 8.674 13.094 1.00 86.12 82 SER A C 1
ATOM 644 O O . SER A 1 82 ? -0.927 9.718 13.591 1.00 86.12 82 SER A O 1
ATOM 646 N N . GLU A 1 83 ? -0.747 7.495 13.212 1.00 89.19 83 GLU A N 1
ATOM 647 C CA . GLU A 1 83 ? 0.525 7.269 13.897 1.00 89.19 83 GLU A CA 1
ATOM 648 C C . GLU A 1 83 ? 1.718 7.427 12.936 1.00 89.19 83 GLU A C 1
ATOM 650 O O . GLU A 1 83 ? 1.839 6.636 11.993 1.00 89.19 83 GLU A O 1
ATOM 655 N N . PRO A 1 84 ? 2.622 8.399 13.170 1.00 86.56 84 PRO A N 1
ATOM 656 C CA . PRO A 1 84 ? 3.812 8.597 12.339 1.00 86.56 84 PRO A CA 1
ATOM 657 C C . PRO A 1 84 ? 4.763 7.394 12.333 1.00 86.56 84 PRO A C 1
ATOM 659 O O . PRO A 1 84 ? 5.343 7.064 11.305 1.00 86.56 84 PRO A O 1
ATOM 662 N N . SER A 1 85 ? 4.891 6.698 13.467 1.00 88.62 85 SER A N 1
ATOM 663 C CA . SER A 1 85 ? 5.760 5.524 13.609 1.00 88.62 85 SER A CA 1
ATOM 664 C C . SER A 1 85 ? 5.378 4.384 12.667 1.00 88.62 85 SER A C 1
ATOM 666 O O . SER A 1 85 ? 6.256 3.690 12.158 1.00 88.62 85 SER A O 1
ATOM 668 N N . GLU A 1 86 ? 4.084 4.194 12.411 1.00 89.81 86 GLU A N 1
ATOM 669 C CA . GLU A 1 86 ? 3.611 3.193 11.453 1.00 89.81 86 GLU A CA 1
ATOM 670 C C . GLU A 1 86 ? 3.942 3.608 10.024 1.00 89.81 86 GLU A C 1
ATOM 672 O O . GLU A 1 86 ? 4.476 2.813 9.254 1.00 89.81 86 GLU A O 1
ATOM 677 N N . MET A 1 87 ? 3.717 4.872 9.670 1.00 90.12 87 MET A N 1
ATOM 678 C CA . MET A 1 87 ? 4.067 5.363 8.339 1.00 90.12 87 MET A CA 1
ATOM 679 C C . MET A 1 87 ? 5.582 5.313 8.080 1.00 90.12 87 MET A C 1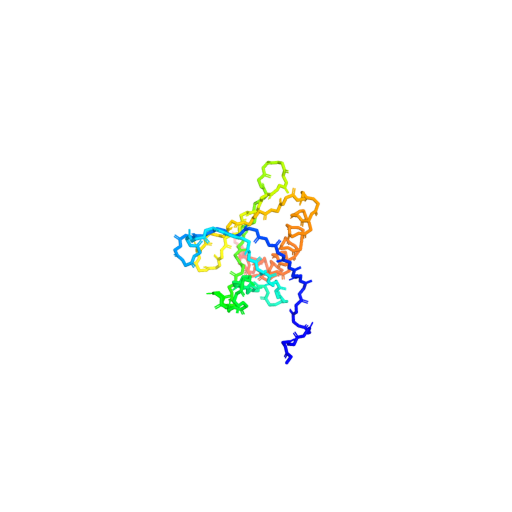
ATOM 681 O O . MET A 1 87 ? 6.006 4.987 6.972 1.00 90.12 87 MET A O 1
ATOM 685 N N . ASP A 1 88 ? 6.408 5.535 9.105 1.00 88.44 88 ASP A N 1
ATOM 686 C CA . ASP A 1 88 ? 7.855 5.323 9.031 1.00 88.44 88 ASP A CA 1
ATOM 687 C C . ASP A 1 88 ? 8.209 3.854 8.756 1.00 88.44 88 ASP A C 1
ATOM 689 O O . ASP A 1 88 ? 9.125 3.578 7.974 1.00 88.44 88 ASP A O 1
ATOM 693 N N . LYS A 1 89 ? 7.495 2.889 9.359 1.00 89.94 89 LYS A N 1
ATOM 694 C CA . LYS A 1 89 ? 7.667 1.455 9.050 1.00 89.94 89 LYS A CA 1
ATOM 695 C C . LYS A 1 89 ? 7.297 1.153 7.599 1.00 89.94 89 LYS A C 1
ATOM 697 O O . LYS A 1 89 ? 8.062 0.466 6.916 1.00 89.94 89 LYS A O 1
ATOM 702 N N . TRP A 1 90 ? 6.181 1.697 7.112 1.00 89.75 90 TRP A N 1
ATOM 703 C CA . TRP A 1 90 ? 5.770 1.579 5.709 1.00 89.75 90 TRP A CA 1
ATOM 704 C C . TRP A 1 90 ? 6.844 2.137 4.774 1.00 89.75 90 TRP A C 1
ATOM 706 O O . TRP A 1 90 ? 7.306 1.445 3.865 1.00 89.75 90 TRP A O 1
ATOM 716 N N . ALA A 1 91 ? 7.315 3.356 5.034 1.00 87.31 91 ALA A N 1
ATOM 717 C CA . ALA A 1 91 ? 8.318 4.009 4.208 1.00 87.31 91 ALA A CA 1
ATOM 718 C C . ALA A 1 91 ? 9.663 3.267 4.203 1.00 87.31 91 ALA A C 1
ATOM 720 O O . ALA A 1 91 ? 10.272 3.113 3.140 1.00 87.31 91 ALA A O 1
ATOM 721 N N . LYS A 1 92 ? 10.116 2.759 5.359 1.00 88.44 92 LYS A N 1
ATOM 722 C CA . LYS A 1 92 ? 11.333 1.936 5.463 1.00 88.44 92 LYS A CA 1
ATOM 723 C C . LYS A 1 92 ? 11.203 0.648 4.658 1.00 88.44 92 LYS A C 1
ATOM 725 O O . LYS A 1 92 ? 12.082 0.359 3.851 1.00 88.44 92 LYS A O 1
ATOM 730 N N . THR A 1 93 ? 10.099 -0.079 4.821 1.00 89.25 93 THR A N 1
ATOM 731 C CA . THR A 1 93 ? 9.853 -1.344 4.113 1.00 89.25 93 THR A CA 1
ATOM 732 C C . THR A 1 93 ? 9.819 -1.137 2.599 1.00 89.25 93 THR A C 1
ATOM 734 O O . THR A 1 93 ? 10.517 -1.834 1.858 1.00 89.25 93 THR A O 1
ATOM 737 N N . LEU A 1 94 ? 9.085 -0.125 2.132 1.00 85.94 94 LEU A N 1
ATOM 738 C CA . LEU A 1 94 ? 9.006 0.215 0.712 1.00 85.94 94 LEU A CA 1
ATOM 739 C C . LEU A 1 94 ? 10.374 0.654 0.156 1.00 85.94 94 LEU A C 1
ATOM 741 O O . LEU A 1 94 ? 10.767 0.212 -0.922 1.00 85.94 94 LEU A O 1
ATOM 745 N N . SER A 1 95 ? 11.151 1.433 0.917 1.00 83.25 95 SER A N 1
ATOM 746 C CA . SER A 1 95 ? 12.515 1.830 0.532 1.00 83.25 95 SER A CA 1
ATOM 747 C C . SER A 1 95 ? 13.465 0.631 0.431 1.00 83.25 95 SER A C 1
ATOM 749 O O . SER A 1 95 ? 14.292 0.561 -0.479 1.00 83.25 95 SER A O 1
ATOM 751 N N . THR A 1 96 ? 13.356 -0.345 1.340 1.00 84.88 96 THR A N 1
ATOM 752 C CA . THR A 1 96 ? 14.132 -1.593 1.275 1.00 84.88 96 THR A CA 1
ATOM 753 C C . THR A 1 96 ? 13.799 -2.390 0.016 1.00 84.88 96 THR A C 1
ATOM 755 O O . THR A 1 96 ? 14.706 -2.906 -0.640 1.00 84.88 96 THR A O 1
ATOM 758 N N . LEU A 1 97 ? 12.519 -2.471 -0.350 1.00 80.75 97 LEU A N 1
ATOM 759 C CA . LEU A 1 97 ? 12.074 -3.156 -1.564 1.00 80.75 97 LEU A CA 1
ATOM 760 C C . LEU A 1 97 ? 12.524 -2.452 -2.841 1.00 80.75 97 LEU A C 1
ATOM 762 O O . LEU A 1 97 ? 12.937 -3.124 -3.788 1.00 80.75 97 LEU A O 1
ATOM 766 N N . GLN A 1 98 ? 12.523 -1.119 -2.846 1.00 76.75 98 GLN A N 1
ATOM 767 C CA . GLN A 1 98 ? 13.083 -0.339 -3.942 1.00 76.75 98 GLN A CA 1
ATOM 768 C C . GLN A 1 98 ? 14.582 -0.627 -4.120 1.00 76.75 98 GLN A C 1
ATOM 770 O O . GLN A 1 98 ? 15.008 -0.979 -5.217 1.00 76.75 98 GLN A O 1
ATOM 775 N N . ARG A 1 99 ? 15.381 -0.585 -3.046 1.00 74.50 99 ARG A N 1
ATOM 776 C CA . ARG A 1 99 ? 16.830 -0.860 -3.125 1.00 74.50 99 ARG A CA 1
ATOM 777 C C . ARG A 1 99 ? 17.155 -2.273 -3.599 1.00 74.50 99 ARG A C 1
ATOM 779 O O . ARG A 1 99 ? 18.144 -2.470 -4.292 1.00 74.50 99 ARG A O 1
ATOM 786 N N . ARG A 1 100 ? 16.333 -3.274 -3.258 1.00 67.94 100 ARG A N 1
ATOM 787 C CA . ARG A 1 100 ? 16.496 -4.655 -3.759 1.00 67.94 100 ARG A CA 1
ATOM 788 C C . ARG A 1 100 ? 16.224 -4.789 -5.257 1.00 67.94 100 ARG A C 1
ATOM 790 O O . ARG A 1 100 ? 16.689 -5.750 -5.862 1.00 67.94 100 ARG A O 1
ATOM 797 N N . ALA A 1 101 ? 15.503 -3.845 -5.855 1.00 59.88 101 ALA A N 1
ATOM 798 C CA . ALA A 1 101 ? 15.306 -3.773 -7.299 1.00 59.88 101 ALA A CA 1
ATOM 799 C C . ALA A 1 101 ? 16.483 -3.117 -8.039 1.00 59.88 101 ALA A C 1
ATOM 801 O O . ALA A 1 101 ? 16.706 -3.394 -9.218 1.00 59.88 101 ALA A O 1
ATOM 802 N N . GLU A 1 102 ? 17.265 -2.287 -7.347 1.00 52.97 102 GLU A N 1
ATOM 803 C CA . GLU A 1 102 ? 18.377 -1.524 -7.918 1.00 52.97 102 GLU A CA 1
ATOM 804 C C . GLU A 1 102 ? 19.681 -2.305 -8.232 1.00 52.97 102 GLU A C 1
ATOM 806 O O . GLU A 1 102 ? 20.432 -1.810 -9.078 1.00 52.97 102 GLU A O 1
ATOM 811 N N . PRO A 1 103 ? 20.000 -3.524 -7.722 1.00 49.28 103 PRO A N 1
ATOM 812 C CA . PRO A 1 103 ? 21.318 -4.120 -7.960 1.00 49.28 103 PRO A CA 1
ATOM 813 C C . PRO A 1 103 ? 21.527 -4.622 -9.403 1.00 49.28 103 PRO A C 1
ATOM 815 O O . PRO A 1 103 ? 22.648 -4.977 -9.765 1.00 49.28 103 PRO A O 1
ATOM 818 N N . ASN A 1 104 ? 20.493 -4.623 -10.256 1.00 45.44 104 ASN A N 1
ATOM 819 C CA . ASN A 1 104 ? 20.599 -5.057 -11.657 1.00 45.44 104 ASN A CA 1
ATOM 820 C C . ASN A 1 104 ? 20.599 -3.923 -12.697 1.00 45.44 104 ASN A C 1
ATOM 822 O O . ASN A 1 104 ? 20.972 -4.168 -13.846 1.00 45.44 104 ASN A O 1
ATOM 826 N N . LEU A 1 105 ? 20.236 -2.691 -12.328 1.00 45.88 105 LEU A N 1
ATOM 827 C CA . LEU A 1 105 ? 20.307 -1.546 -13.248 1.00 45.88 105 LEU A CA 1
ATOM 828 C C . LEU A 1 105 ? 21.742 -1.015 -13.372 1.00 45.88 105 LEU A C 1
ATOM 830 O O . LEU A 1 105 ? 22.205 -0.728 -14.478 1.00 45.88 105 LEU A O 1
ATOM 834 N N . ASP A 1 106 ? 22.485 -0.992 -12.264 1.00 47.09 106 ASP A N 1
ATOM 835 C CA . ASP A 1 106 ? 23.857 -0.471 -12.234 1.00 47.09 106 ASP A CA 1
ATOM 836 C C . ASP A 1 106 ? 24.861 -1.412 -12.934 1.00 47.09 106 ASP A C 1
ATOM 838 O O . ASP A 1 106 ? 25.805 -0.972 -13.593 1.00 47.09 106 ASP A O 1
ATOM 842 N N . ARG A 1 107 ? 24.602 -2.730 -12.908 1.00 47.34 107 ARG A N 1
ATOM 843 C CA . ARG A 1 107 ? 25.409 -3.739 -13.622 1.00 47.34 107 ARG A CA 1
ATOM 844 C C . ARG A 1 107 ? 25.281 -3.662 -15.147 1.00 47.34 107 ARG A C 1
ATOM 846 O O . ARG A 1 107 ? 26.238 -3.989 -15.843 1.00 47.34 107 ARG A O 1
ATOM 853 N N . ARG A 1 108 ? 24.127 -3.233 -15.675 1.00 52.28 108 ARG A N 1
ATOM 854 C CA . ARG A 1 108 ? 23.948 -3.001 -17.121 1.00 52.28 108 ARG A CA 1
ATOM 855 C C . ARG A 1 108 ? 24.548 -1.670 -17.573 1.00 52.28 108 ARG A C 1
ATOM 857 O O . ARG A 1 108 ? 25.042 -1.600 -18.691 1.00 52.28 108 ARG A O 1
ATOM 864 N N . ARG A 1 109 ? 24.568 -0.646 -16.711 1.00 52.12 109 ARG A N 1
ATOM 865 C CA . ARG A 1 109 ? 25.199 0.647 -17.025 1.00 52.12 109 ARG A CA 1
ATOM 866 C C . ARG A 1 109 ? 26.729 0.608 -16.985 1.00 52.12 109 ARG A C 1
ATOM 868 O O . ARG A 1 109 ? 27.352 1.266 -17.805 1.00 52.12 109 ARG A O 1
ATOM 875 N N . ARG A 1 110 ? 27.349 -0.213 -16.127 1.00 50.03 110 ARG A N 1
ATOM 876 C CA . ARG A 1 110 ? 28.824 -0.362 -16.076 1.00 50.03 110 ARG A CA 1
ATOM 877 C C . ARG A 1 110 ? 29.444 -1.256 -17.160 1.00 50.03 110 ARG A C 1
ATOM 879 O O . ARG A 1 110 ? 30.649 -1.461 -17.133 1.00 50.03 110 ARG A O 1
ATOM 886 N N . LYS A 1 111 ? 28.663 -1.796 -18.103 1.00 50.94 111 LYS A N 1
ATOM 887 C CA . LYS A 1 111 ? 29.195 -2.558 -19.254 1.00 50.94 111 LYS A CA 1
ATOM 888 C C . LYS A 1 111 ? 29.290 -1.751 -20.554 1.00 50.94 111 LYS A C 1
ATOM 890 O O . LYS A 1 111 ? 29.608 -2.327 -21.587 1.00 50.94 111 LYS A O 1
ATOM 895 N N . VAL A 1 112 ? 29.027 -0.445 -20.512 1.00 53.81 112 VAL A N 1
ATOM 896 C CA . VAL A 1 112 ? 29.178 0.448 -21.669 1.00 53.81 112 VAL A CA 1
ATOM 897 C C . VAL A 1 112 ? 30.090 1.608 -21.280 1.00 53.81 112 VAL A C 1
ATOM 899 O O . VAL A 1 112 ? 29.661 2.745 -21.132 1.00 53.81 112 VAL A O 1
ATOM 902 N N . ILE A 1 113 ? 31.358 1.294 -21.055 1.00 53.75 113 ILE A N 1
ATO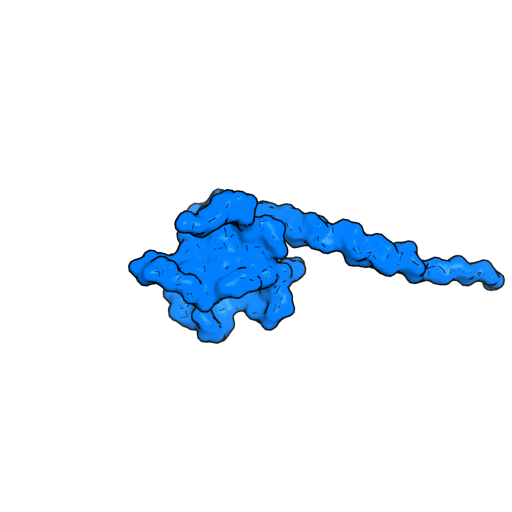M 903 C CA . ILE A 1 113 ? 32.444 2.203 -21.409 1.00 53.75 113 ILE A CA 1
ATOM 904 C C . ILE A 1 113 ? 33.234 1.384 -22.428 1.00 53.75 113 ILE A C 1
ATOM 906 O O . ILE A 1 113 ? 33.798 0.363 -22.031 1.00 53.75 113 ILE A O 1
ATOM 910 N N . PRO A 1 114 ? 33.179 1.686 -23.735 1.00 51.66 114 PRO A N 1
ATOM 911 C CA . PRO A 1 114 ? 34.204 1.164 -24.617 1.00 51.66 114 PRO A CA 1
ATOM 912 C C . PRO A 1 114 ? 35.531 1.738 -24.116 1.00 51.66 114 PRO A C 1
ATOM 914 O O . PRO A 1 114 ? 35.642 2.945 -23.902 1.00 51.66 114 PRO A O 1
ATOM 917 N N . ASP A 1 115 ? 36.500 0.866 -23.854 1.00 50.38 115 ASP A N 1
ATOM 918 C CA . ASP A 1 115 ? 37.899 1.267 -23.782 1.00 50.38 115 ASP A CA 1
ATOM 919 C C . ASP A 1 115 ? 38.247 1.907 -25.132 1.00 50.38 115 ASP A C 1
ATOM 921 O O . ASP A 1 115 ? 38.560 1.208 -26.097 1.00 50.38 115 ASP A O 1
ATOM 925 N N . ASP A 1 116 ? 38.148 3.234 -25.219 1.00 53.47 116 ASP A N 1
ATOM 926 C CA . ASP A 1 116 ? 38.792 4.006 -26.277 1.00 53.47 116 ASP A CA 1
ATOM 927 C C . ASP A 1 116 ? 40.299 3.986 -25.995 1.00 53.47 116 ASP A C 1
ATOM 929 O O . ASP A 1 116 ? 40.886 4.898 -25.414 1.00 53.47 116 ASP A O 1
ATOM 933 N N . HIS A 1 117 ? 40.921 2.874 -26.378 1.00 53.84 117 HIS A N 1
ATOM 934 C CA . HIS A 1 117 ? 42.331 2.834 -26.717 1.00 53.84 117 HIS A CA 1
ATOM 935 C C . HIS A 1 117 ? 42.479 3.324 -28.160 1.00 53.84 117 HIS A C 1
ATOM 937 O O . HIS A 1 117 ? 42.328 2.531 -29.091 1.00 53.84 117 HIS A O 1
ATOM 943 N N . GLN A 1 118 ? 42.805 4.608 -28.330 1.00 47.16 118 GLN A N 1
ATOM 944 C CA . GLN A 1 118 ? 43.690 5.104 -29.392 1.00 47.16 118 GLN A CA 1
ATOM 945 C C . GLN A 1 118 ? 44.208 6.508 -29.085 1.00 47.16 118 GLN A C 1
ATOM 947 O O . GLN A 1 118 ? 43.387 7.393 -28.764 1.00 47.16 118 GLN A O 1
#

Secondary structure (DSSP, 8-state):
---TTSEEEEEEEEEEESSTT-S-EEEEEEEETTSEEEEEETTT--EEEEEEEEEEEEEEPTTSSEEEEEETTS-EEEEE-SSHHHHHHHHHHHHHHHHHHGGGHHHHHTT-------